Protein AF-A0A7C6H278-F1 (afdb_monomer_lite)

Sequence (96 aa):
MKIKHKFSKIPNTGHLEIWLQRIAFTSLPDIKFDEPLCKIVSGEKASLWNIDWITDPKLKKAVNNSKIIDNKVLGEIESIIPVQEIELFIQRQIDS

Foldseek 3Di:
DVVLVVCVVPPPCLVVQVVVCLLCVPPPLVDDDPRQVSCVVNVHDGDNDDPVVPPDPVVVVVVSPDDPDDVVVVVVRDNDDDCVVCVVVVVVVVVD

pLDDT: mean 86.64, std 7.52, range [57.25, 96.75]

Structure (mmCIF, N/CA/C/O backbone):
data_AF-A0A7C6H278-F1
#
_entry.id   AF-A0A7C6H278-F1
#
loop_
_atom_site.group_PDB
_atom_site.id
_atom_site.type_symbol
_atom_site.label_atom_id
_atom_site.label_alt_id
_atom_site.label_comp_id
_atom_site.label_asym_id
_atom_site.label_entity_id
_atom_site.label_seq_id
_atom_site.pdbx_PDB_ins_code
_atom_site.Cartn_x
_atom_site.Cartn_y
_atom_site.Cartn_z
_atom_site.occupancy
_atom_site.B_iso_or_equiv
_atom_site.auth_seq_id
_atom_site.auth_comp_id
_atom_site.auth_asym_id
_atom_site.auth_atom_id
_atom_site.pdbx_PDB_model_num
ATOM 1 N N . MET A 1 1 ? -6.023 14.705 5.194 1.00 61.94 1 MET A N 1
ATOM 2 C CA . MET A 1 1 ? -5.636 14.252 6.554 1.00 61.94 1 MET A CA 1
ATOM 3 C C . MET A 1 1 ? -4.426 15.047 7.050 1.00 61.94 1 MET A C 1
ATOM 5 O O . MET A 1 1 ? -3.422 15.093 6.348 1.00 61.94 1 MET A O 1
ATOM 9 N N . LYS A 1 2 ? -4.498 15.680 8.235 1.00 73.62 2 LYS A N 1
ATOM 10 C CA . LYS A 1 2 ? -3.391 16.493 8.796 1.00 73.62 2 LYS A CA 1
ATOM 11 C C . LYS A 1 2 ? -2.101 15.684 9.013 1.00 73.62 2 LYS A C 1
ATOM 13 O O . LYS A 1 2 ? -1.016 16.217 8.831 1.00 73.62 2 LYS A O 1
ATOM 18 N N . ILE A 1 3 ? -2.231 14.405 9.366 1.00 75.94 3 ILE A N 1
ATOM 19 C CA . ILE A 1 3 ? -1.110 13.482 9.595 1.00 75.94 3 ILE A CA 1
ATOM 20 C C . ILE A 1 3 ? -0.325 13.240 8.298 1.00 75.94 3 ILE A C 1
ATOM 22 O O . ILE A 1 3 ? 0.861 13.546 8.278 1.00 75.94 3 ILE A O 1
ATOM 26 N N . LYS A 1 4 ? -0.974 12.841 7.190 1.00 77.06 4 LYS A N 1
ATOM 27 C CA . LYS A 1 4 ? -0.300 12.685 5.882 1.00 77.06 4 LYS A CA 1
ATOM 28 C C . LYS A 1 4 ? 0.537 13.920 5.512 1.00 77.06 4 LYS A C 1
ATOM 30 O O . LYS A 1 4 ? 1.699 13.794 5.149 1.00 77.06 4 LYS A O 1
ATOM 35 N N . HIS A 1 5 ? -0.030 15.121 5.653 1.00 78.81 5 HIS A N 1
ATOM 36 C CA . HIS A 1 5 ? 0.665 16.365 5.297 1.00 78.81 5 HIS A CA 1
ATOM 37 C C . HIS A 1 5 ? 1.892 16.666 6.176 1.00 78.81 5 HIS A C 1
ATOM 39 O O . HIS A 1 5 ? 2.839 17.301 5.721 1.00 78.81 5 HIS A O 1
ATOM 45 N N . LYS A 1 6 ? 1.900 16.219 7.438 1.00 80.62 6 LYS A N 1
ATOM 46 C CA . LYS A 1 6 ? 3.088 16.344 8.294 1.00 80.62 6 LYS A CA 1
ATOM 47 C C . LYS A 1 6 ? 4.221 15.441 7.806 1.00 80.62 6 LYS A C 1
ATOM 49 O O . LYS A 1 6 ? 5.368 15.873 7.788 1.00 80.62 6 LYS A O 1
ATOM 54 N N . PHE A 1 7 ? 3.891 14.218 7.400 1.00 78.69 7 PHE A N 1
ATOM 55 C CA . PHE A 1 7 ? 4.880 13.212 7.012 1.00 78.69 7 PHE A CA 1
ATOM 56 C C . PHE A 1 7 ? 5.344 13.320 5.558 1.00 78.69 7 PHE A C 1
ATOM 58 O O . PHE A 1 7 ? 6.443 12.877 5.257 1.00 78.69 7 PHE A O 1
ATOM 65 N N . SER A 1 8 ? 4.604 14.010 4.685 1.00 76.12 8 SER A N 1
ATOM 66 C CA . SER A 1 8 ? 5.000 14.208 3.280 1.00 76.12 8 SER A CA 1
ATOM 67 C C . SER A 1 8 ? 6.303 14.998 3.091 1.00 76.12 8 SER A C 1
ATOM 69 O O . SER A 1 8 ? 6.830 15.064 1.988 1.00 76.12 8 SER A O 1
ATOM 71 N N . LYS A 1 9 ? 6.805 15.656 4.144 1.00 78.31 9 LYS A N 1
ATOM 72 C CA . LYS A 1 9 ? 8.076 16.399 4.129 1.00 78.31 9 LYS A CA 1
ATOM 73 C C . LYS A 1 9 ? 9.275 15.551 4.559 1.00 78.31 9 LYS A C 1
ATOM 75 O O . LYS A 1 9 ? 10.400 16.035 4.500 1.00 78.31 9 LYS A O 1
ATOM 80 N N . ILE A 1 10 ? 9.039 14.325 5.027 1.00 82.00 10 ILE A N 1
ATOM 81 C CA . ILE A 1 10 ? 10.075 13.421 5.520 1.00 82.00 10 ILE A CA 1
ATOM 82 C C . ILE A 1 10 ? 10.332 12.373 4.428 1.00 82.00 10 ILE A C 1
ATOM 84 O O . ILE A 1 10 ? 9.384 11.707 4.001 1.00 82.00 10 ILE A O 1
ATOM 88 N N . PRO A 1 11 ? 11.580 12.224 3.949 1.00 77.50 11 PRO A N 1
ATOM 89 C CA . PRO A 1 11 ? 11.910 11.192 2.973 1.00 77.50 11 PRO A CA 1
ATOM 90 C C . PRO A 1 11 ? 11.741 9.787 3.573 1.00 77.50 11 PRO A C 1
ATOM 92 O O . PRO A 1 11 ? 11.762 9.614 4.789 1.00 77.50 11 PRO A O 1
ATOM 95 N N . ASN A 1 12 ? 11.633 8.771 2.711 1.00 81.50 12 ASN A N 1
ATOM 96 C CA . ASN A 1 12 ? 11.555 7.354 3.099 1.00 81.50 12 ASN A CA 1
ATOM 97 C C . ASN A 1 12 ? 10.348 6.999 3.992 1.00 81.50 12 ASN A C 1
ATOM 99 O O . ASN A 1 12 ? 10.438 6.146 4.872 1.00 81.50 12 ASN A O 1
ATOM 103 N N . THR A 1 13 ? 9.200 7.636 3.759 1.00 87.19 13 THR A N 1
ATOM 104 C CA . THR A 1 13 ? 7.955 7.425 4.519 1.00 87.19 13 THR A CA 1
ATOM 105 C C . THR A 1 13 ? 7.007 6.394 3.902 1.00 87.19 13 THR A C 1
ATOM 107 O O . THR A 1 13 ? 5.919 6.188 4.433 1.00 87.19 13 THR A O 1
ATOM 110 N N . GLY A 1 14 ? 7.425 5.673 2.857 1.00 89.06 14 GLY A N 1
ATOM 111 C CA . GLY A 1 14 ? 6.591 4.683 2.161 1.00 89.06 14 GLY A CA 1
ATOM 112 C C . GLY A 1 14 ? 5.959 3.635 3.083 1.00 89.06 14 GLY A C 1
ATOM 113 O O . GLY A 1 14 ? 4.762 3.375 3.009 1.00 89.06 14 GLY A O 1
ATOM 114 N N . HIS A 1 15 ? 6.721 3.108 4.048 1.00 90.19 15 HIS A N 1
ATOM 115 C CA . HIS A 1 15 ? 6.192 2.171 5.051 1.00 90.19 15 HIS A CA 1
ATOM 116 C C . HIS A 1 15 ? 5.077 2.779 5.912 1.00 90.19 15 HIS A C 1
ATOM 118 O O . HIS A 1 15 ? 4.096 2.111 6.234 1.00 90.19 15 HIS A O 1
ATOM 124 N N . LEU A 1 16 ? 5.214 4.053 6.281 1.00 91.06 16 LEU A N 1
ATOM 125 C CA . LEU A 1 16 ? 4.180 4.764 7.022 1.00 91.06 16 LEU A CA 1
ATOM 126 C C . LEU A 1 16 ? 2.950 4.999 6.144 1.00 91.06 16 LEU A C 1
ATOM 128 O O . LEU A 1 16 ? 1.831 4.862 6.624 1.00 91.06 16 LEU A O 1
ATOM 132 N N . GLU A 1 17 ? 3.135 5.329 4.867 1.00 93.06 17 GLU A N 1
ATOM 133 C CA . GLU A 1 17 ? 2.025 5.483 3.926 1.00 93.06 17 GLU A CA 1
ATOM 134 C C . GLU A 1 17 ? 1.226 4.191 3.748 1.00 93.06 17 GLU A C 1
ATOM 136 O O . GLU A 1 17 ? 0.001 4.259 3.698 1.00 93.06 17 GLU A O 1
ATOM 141 N N . ILE A 1 18 ? 1.885 3.028 3.747 1.00 93.19 18 ILE A N 1
ATOM 142 C CA . ILE A 1 18 ? 1.215 1.719 3.726 1.00 93.19 18 ILE A CA 1
ATOM 143 C C . ILE A 1 18 ? 0.344 1.535 4.976 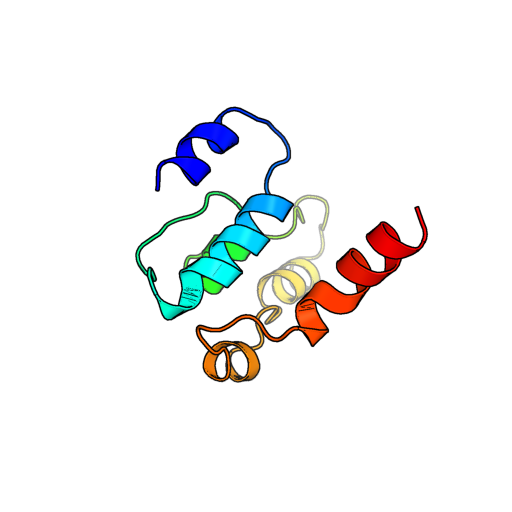1.00 93.19 18 ILE A C 1
ATOM 145 O O . ILE A 1 18 ? -0.842 1.228 4.860 1.00 93.19 18 ILE A O 1
ATOM 149 N N . TRP A 1 19 ? 0.888 1.788 6.171 1.00 91.19 19 TRP A N 1
ATOM 150 C CA . TRP A 1 19 ? 0.117 1.709 7.419 1.00 91.19 19 TRP A CA 1
ATOM 151 C C . TRP A 1 19 ? -1.049 2.701 7.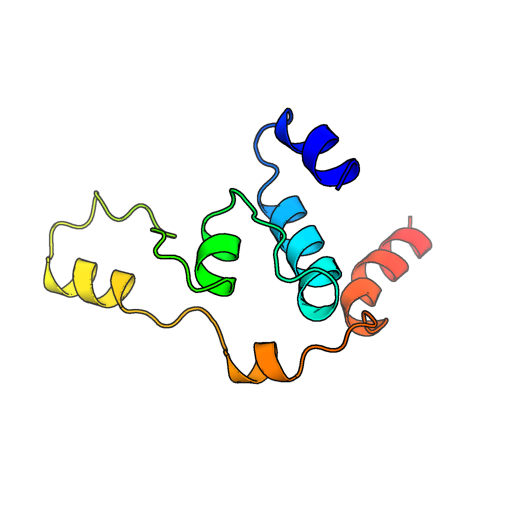454 1.00 91.19 19 TRP A C 1
ATOM 153 O O . TRP A 1 19 ? -2.151 2.364 7.885 1.00 91.19 19 TRP A O 1
ATOM 163 N N . LEU A 1 20 ? -0.836 3.924 6.968 1.00 92.12 20 LEU A N 1
ATOM 164 C CA . LEU A 1 20 ? -1.894 4.924 6.865 1.00 92.12 20 LEU A CA 1
ATOM 165 C C . LEU A 1 20 ? -2.971 4.512 5.860 1.00 92.12 20 LEU A C 1
ATOM 167 O O . LEU A 1 20 ? -4.148 4.732 6.140 1.00 92.12 20 LEU A O 1
ATOM 171 N N . GLN A 1 21 ? -2.600 3.907 4.727 1.00 93.00 21 GLN A N 1
ATOM 172 C CA . GLN A 1 21 ? -3.565 3.371 3.774 1.00 93.00 21 GLN A CA 1
ATOM 173 C C . GLN A 1 21 ? -4.363 2.238 4.408 1.00 93.00 21 GLN A C 1
ATOM 175 O O . GLN A 1 21 ? -5.581 2.273 4.318 1.00 93.00 21 GLN A O 1
ATOM 180 N N . ARG A 1 22 ? -3.720 1.299 5.112 1.00 92.19 22 ARG A N 1
ATOM 181 C CA . ARG A 1 22 ? -4.390 0.208 5.836 1.00 92.19 22 ARG A CA 1
ATOM 182 C C . ARG A 1 22 ? -5.457 0.727 6.804 1.00 92.19 22 ARG A C 1
ATOM 184 O O . ARG A 1 22 ? -6.584 0.246 6.761 1.00 92.19 22 ARG A O 1
ATOM 191 N N . ILE A 1 23 ? -5.128 1.737 7.614 1.00 91.00 23 ILE A N 1
ATOM 192 C CA . ILE A 1 23 ? -6.069 2.382 8.551 1.00 91.00 23 ILE A CA 1
ATOM 193 C C . ILE A 1 23 ? -7.210 3.096 7.806 1.00 91.00 23 ILE A C 1
ATOM 195 O O . ILE A 1 23 ? -8.358 3.084 8.243 1.00 91.00 23 ILE A O 1
ATOM 199 N N . ALA A 1 24 ? -6.893 3.768 6.698 1.00 91.56 24 ALA A N 1
ATOM 200 C CA . ALA A 1 24 ? -7.844 4.576 5.941 1.00 91.56 24 ALA A CA 1
ATOM 201 C C . ALA A 1 24 ? -8.693 3.764 4.950 1.00 91.56 24 ALA A C 1
ATOM 203 O O . ALA A 1 24 ? -9.703 4.279 4.479 1.00 91.56 24 ALA A O 1
ATOM 204 N N . PHE A 1 25 ? -8.304 2.529 4.634 1.00 91.25 25 PHE A N 1
ATOM 205 C CA . PHE A 1 25 ? -8.785 1.783 3.472 1.00 91.25 25 PHE A CA 1
ATOM 206 C C . PHE A 1 25 ? -10.311 1.642 3.430 1.00 91.25 25 PHE A C 1
ATOM 208 O O . PHE A 1 25 ? -10.931 1.912 2.406 1.00 91.25 25 PHE A O 1
ATOM 215 N N . THR A 1 26 ? -10.926 1.283 4.558 1.00 89.56 26 THR A N 1
ATOM 216 C CA . THR A 1 26 ? -12.378 1.069 4.663 1.00 89.56 26 THR A CA 1
ATOM 217 C C . THR A 1 26 ? -13.176 2.353 4.848 1.00 89.56 26 THR A C 1
ATOM 219 O O . THR A 1 26 ? -14.356 2.402 4.516 1.00 89.56 26 THR A O 1
ATOM 222 N N . SER A 1 27 ? -12.554 3.382 5.424 1.00 87.00 27 SER A N 1
ATOM 223 C CA . SER A 1 27 ? -13.271 4.529 5.995 1.00 87.00 27 SER A CA 1
ATOM 224 C C . SER A 1 27 ? -13.052 5.820 5.210 1.00 87.00 27 SER A C 1
ATOM 226 O O . SER A 1 27 ? -13.849 6.747 5.314 1.00 87.00 27 SER A O 1
ATOM 228 N N . LEU A 1 28 ? -11.962 5.906 4.447 1.00 89.06 28 LEU A N 1
ATOM 229 C CA . LEU A 1 28 ? -11.529 7.083 3.694 1.00 89.06 28 LEU A CA 1
ATOM 230 C C . LEU A 1 28 ? -10.893 6.657 2.348 1.00 89.06 28 LEU A C 1
ATOM 232 O O . LEU A 1 28 ? -9.714 6.949 2.113 1.00 89.06 28 LEU A O 1
ATOM 236 N N . PRO A 1 29 ? -11.648 5.986 1.453 1.00 82.19 29 PRO A N 1
ATOM 237 C CA . PRO A 1 29 ? -11.112 5.386 0.224 1.00 82.19 29 PRO A CA 1
ATOM 238 C C . PRO A 1 29 ? -10.532 6.410 -0.766 1.00 82.19 29 PRO A C 1
ATOM 240 O O . PRO A 1 29 ? -9.667 6.074 -1.569 1.00 82.19 29 PRO A O 1
ATOM 243 N N . ASP A 1 30 ? -10.951 7.675 -0.679 1.00 87.81 30 ASP A N 1
ATOM 244 C CA . ASP A 1 30 ? -10.487 8.750 -1.565 1.00 87.81 30 ASP A CA 1
ATOM 245 C C . ASP A 1 30 ? -9.099 9.307 -1.191 1.00 87.81 30 ASP A C 1
ATOM 247 O O . ASP A 1 30 ? -8.555 10.175 -1.886 1.00 87.81 30 ASP A O 1
ATOM 251 N N . ILE A 1 31 ? -8.507 8.864 -0.073 1.00 89.44 31 ILE A N 1
ATOM 252 C CA . ILE A 1 31 ? -7.167 9.311 0.314 1.00 89.44 31 ILE A CA 1
ATOM 253 C C . ILE A 1 31 ? -6.129 8.692 -0.618 1.00 89.44 31 ILE A C 1
ATOM 255 O O . ILE A 1 31 ? -5.890 7.489 -0.624 1.00 89.44 31 ILE A O 1
ATOM 259 N N . LYS A 1 32 ? -5.432 9.566 -1.342 1.00 90.31 32 LYS A N 1
ATOM 260 C CA . LYS A 1 32 ? -4.298 9.192 -2.187 1.00 90.31 32 LYS A CA 1
ATOM 261 C C . LYS A 1 32 ? -3.009 9.122 -1.387 1.00 90.31 32 LYS A C 1
ATOM 263 O O . LYS A 1 32 ? -2.799 9.940 -0.487 1.00 90.31 32 LYS A O 1
ATOM 268 N N . PHE A 1 33 ? -2.110 8.238 -1.791 1.00 91.50 33 PHE A N 1
ATOM 269 C CA . PHE A 1 33 ? -0.765 8.059 -1.243 1.00 91.50 33 PHE A CA 1
ATOM 270 C C . PHE A 1 33 ? 0.252 8.085 -2.386 1.00 91.50 33 PHE A C 1
ATOM 272 O O . PHE A 1 33 ? -0.091 7.785 -3.530 1.00 91.50 33 PHE A O 1
ATOM 279 N N . ASP A 1 34 ? 1.471 8.518 -2.096 1.00 90.50 34 ASP A N 1
ATOM 280 C CA . ASP A 1 34 ? 2.524 8.679 -3.095 1.00 90.50 34 ASP A CA 1
ATOM 281 C C . ASP A 1 34 ? 3.321 7.384 -3.297 1.00 90.50 34 ASP A C 1
ATOM 283 O O . ASP A 1 34 ? 3.798 7.141 -4.414 1.00 90.50 34 ASP A O 1
ATOM 287 N N . GLU A 1 35 ? 3.361 6.526 -2.274 1.00 92.44 35 GLU A N 1
ATOM 288 C CA . GLU A 1 35 ? 3.967 5.194 -2.316 1.00 92.44 35 GLU A CA 1
ATOM 289 C C . GLU A 1 35 ? 3.389 4.327 -3.462 1.00 92.44 35 GLU A C 1
ATOM 291 O O . GLU A 1 35 ? 2.167 4.140 -3.543 1.00 92.44 35 GLU A O 1
ATOM 296 N N . PRO A 1 36 ? 4.229 3.764 -4.361 1.00 92.56 36 PRO A N 1
ATOM 297 C CA . PRO A 1 36 ? 3.767 2.995 -5.519 1.00 92.56 36 PRO A CA 1
ATOM 298 C C . PRO A 1 36 ? 2.866 1.810 -5.172 1.00 92.56 36 PRO A C 1
ATOM 300 O O . PRO A 1 36 ? 1.898 1.557 -5.887 1.00 92.56 36 PRO A O 1
ATOM 303 N N . LEU A 1 37 ? 3.145 1.101 -4.073 1.00 92.56 37 LEU A N 1
ATOM 304 C CA . LEU A 1 37 ? 2.311 -0.021 -3.646 1.00 92.56 37 LEU A CA 1
ATOM 305 C C . LEU A 1 37 ? 0.892 0.443 -3.295 1.00 92.56 37 LEU A C 1
ATOM 307 O O . LEU A 1 37 ? -0.079 -0.183 -3.718 1.00 92.56 37 LEU A O 1
ATOM 311 N N . CYS A 1 38 ? 0.768 1.580 -2.605 1.00 93.44 38 CYS A N 1
ATOM 312 C CA . CYS A 1 38 ? -0.528 2.146 -2.251 1.00 93.44 38 CYS A CA 1
ATOM 313 C C . CYS A 1 38 ? -1.341 2.524 -3.495 1.00 93.44 38 CYS A C 1
ATOM 315 O O . CYS A 1 38 ? -2.540 2.256 -3.554 1.00 93.44 38 CYS A O 1
ATOM 317 N N . LYS A 1 39 ? -0.689 3.080 -4.522 1.00 93.12 39 LYS A N 1
ATOM 318 C CA . LYS A 1 39 ? -1.321 3.377 -5.818 1.00 93.12 39 LYS A CA 1
ATOM 319 C C . LYS A 1 39 ? -1.882 2.116 -6.477 1.00 93.12 39 LYS A C 1
ATOM 321 O O . LYS A 1 39 ? -3.027 2.126 -6.919 1.00 93.12 39 LYS A O 1
ATOM 326 N N . ILE A 1 40 ? -1.117 1.021 -6.478 1.00 92.38 40 ILE A N 1
ATOM 327 C CA . ILE A 1 40 ? -1.564 -0.269 -7.030 1.00 92.38 40 ILE A CA 1
ATOM 328 C C . ILE A 1 40 ? -2.779 -0.803 -6.258 1.00 92.38 40 ILE A C 1
ATOM 330 O O . ILE A 1 40 ?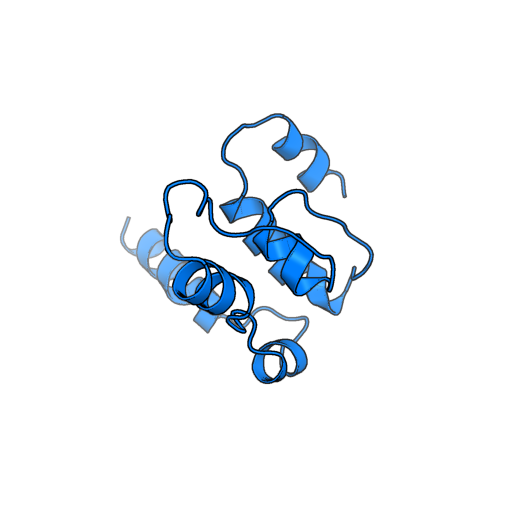 -3.736 -1.256 -6.884 1.00 92.38 40 ILE A O 1
ATOM 334 N N . VAL A 1 41 ? -2.776 -0.716 -4.922 1.00 92.19 41 VAL A N 1
ATOM 335 C CA . VAL A 1 41 ? -3.922 -1.105 -4.074 1.00 92.19 41 VAL A CA 1
ATOM 336 C C . VAL A 1 41 ? -5.171 -0.280 -4.405 1.00 92.19 41 VAL A C 1
ATOM 338 O O . VAL A 1 41 ? -6.266 -0.829 -4.479 1.00 92.19 41 VAL A O 1
ATOM 341 N N . SER A 1 42 ? -5.013 1.016 -4.680 1.00 90.88 42 SER A N 1
ATOM 342 C CA . SER A 1 42 ? -6.095 1.907 -5.124 1.00 90.88 42 SER A CA 1
ATOM 343 C C . SER A 1 42 ? -6.513 1.705 -6.593 1.00 90.88 42 SER A C 1
ATOM 345 O O . SER A 1 42 ? -7.372 2.430 -7.091 1.00 90.88 42 SER A O 1
ATOM 347 N N . GLY A 1 43 ? -5.923 0.739 -7.306 1.00 89.06 43 GLY A N 1
ATOM 348 C CA . GLY A 1 43 ? -6.221 0.448 -8.712 1.00 89.06 43 GLY A CA 1
ATOM 349 C C . GLY A 1 43 ? -5.530 1.374 -9.721 1.00 89.06 43 GLY A C 1
ATOM 350 O O . GLY A 1 43 ? -5.811 1.303 -10.919 1.00 89.06 43 GLY A O 1
ATOM 351 N N . GLU A 1 44 ? -4.615 2.234 -9.273 1.00 90.50 44 GLU A N 1
ATOM 352 C CA . GLU A 1 44 ? -3.810 3.086 -10.144 1.00 90.50 44 GLU A CA 1
ATOM 353 C C . GLU A 1 44 ? -2.645 2.300 -10.769 1.00 90.50 44 GLU A C 1
ATOM 355 O O . GLU A 1 44 ? -2.079 1.375 -10.183 1.00 90.50 44 GLU A O 1
ATOM 360 N N . LYS A 1 45 ? -2.236 2.692 -11.981 1.00 87.12 45 LYS A N 1
ATOM 361 C CA . LYS A 1 45 ? -1.045 2.123 -12.622 1.00 87.12 45 LYS A CA 1
ATOM 362 C C . LYS A 1 45 ? 0.210 2.756 -12.024 1.00 87.12 45 LYS A C 1
ATOM 364 O O . LYS A 1 45 ? 0.457 3.939 -12.243 1.00 87.12 45 LYS A O 1
ATOM 369 N N . ALA A 1 46 ? 1.029 1.960 -11.344 1.00 88.94 46 ALA A N 1
ATOM 370 C CA . ALA A 1 46 ? 2.345 2.371 -10.869 1.00 88.94 46 ALA A CA 1
ATOM 371 C C . ALA A 1 46 ? 3.378 1.253 -11.064 1.00 88.94 46 ALA A C 1
ATOM 373 O O . ALA A 1 46 ? 3.050 0.068 -10.992 1.00 88.94 46 ALA A O 1
ATOM 374 N N . SER A 1 47 ? 4.631 1.636 -11.306 1.00 88.00 47 SER A N 1
ATOM 375 C CA . SER A 1 47 ? 5.755 0.698 -11.344 1.00 88.00 47 SER A CA 1
ATOM 376 C C . SER A 1 47 ? 6.262 0.473 -9.924 1.00 88.00 47 SER A C 1
ATOM 378 O O . SER A 1 47 ? 6.802 1.395 -9.318 1.00 88.00 47 SER A O 1
ATOM 380 N N . LEU A 1 48 ? 6.090 -0.740 -9.395 1.00 88.69 48 LEU A N 1
ATOM 381 C CA . LEU A 1 48 ? 6.596 -1.088 -8.063 1.00 88.69 48 LEU A CA 1
ATOM 382 C C . LEU A 1 48 ? 8.112 -1.314 -8.067 1.00 88.69 48 LEU A C 1
ATOM 384 O O . LEU A 1 48 ? 8.820 -0.874 -7.168 1.00 88.69 48 LEU A O 1
ATOM 388 N N . TRP A 1 49 ? 8.606 -2.007 -9.091 1.00 88.56 49 TRP A N 1
ATOM 389 C CA . TRP A 1 49 ? 9.997 -2.431 -9.185 1.00 88.56 49 TRP A CA 1
ATOM 390 C C . TRP A 1 49 ? 10.746 -1.604 -10.222 1.00 88.56 49 TRP A C 1
ATOM 392 O O . TRP A 1 49 ? 10.265 -1.422 -1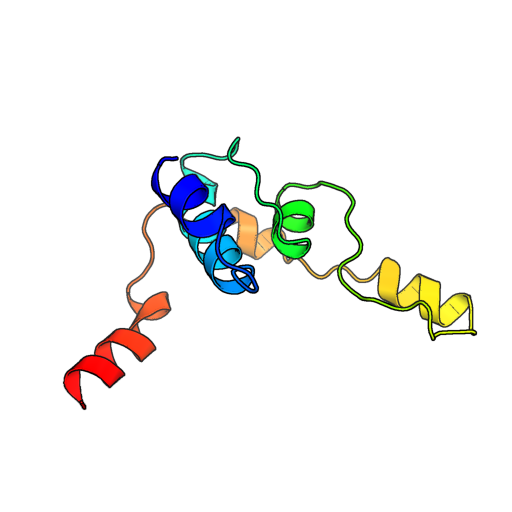1.343 1.00 88.56 49 TRP A O 1
ATOM 402 N N . ASN A 1 50 ? 11.965 -1.180 -9.890 1.00 90.12 50 ASN A N 1
ATOM 403 C CA . ASN A 1 50 ? 12.905 -0.739 -10.911 1.00 90.12 50 ASN A CA 1
ATOM 404 C C . ASN A 1 50 ? 13.494 -1.976 -11.609 1.00 90.12 50 ASN A C 1
ATOM 406 O O . ASN A 1 50 ? 14.314 -2.702 -11.045 1.00 90.12 50 ASN A O 1
ATOM 410 N N . ILE A 1 51 ? 13.052 -2.206 -12.843 1.00 92.31 51 ILE A N 1
ATOM 411 C CA . ILE A 1 51 ? 13.467 -3.328 -13.693 1.00 92.31 51 ILE A CA 1
ATOM 412 C C . ILE A 1 51 ? 14.170 -2.851 -14.967 1.00 92.31 51 ILE A C 1
ATOM 414 O O . ILE A 1 51 ? 14.175 -3.545 -15.985 1.00 92.31 51 ILE A O 1
ATOM 418 N N . ASP A 1 52 ? 14.749 -1.651 -14.940 1.00 92.62 52 ASP A N 1
ATOM 419 C CA . ASP A 1 52 ? 15.435 -1.081 -16.104 1.00 92.62 52 ASP A CA 1
ATOM 420 C C . ASP A 1 52 ? 16.708 -1.841 -16.465 1.00 92.62 52 ASP A C 1
ATOM 422 O O . ASP A 1 52 ? 17.084 -1.894 -17.632 1.00 92.62 52 ASP A O 1
ATOM 426 N N . TRP A 1 53 ? 17.305 -2.519 -15.485 1.00 94.38 53 TRP A N 1
ATOM 427 C CA . TRP A 1 53 ? 18.463 -3.384 -15.673 1.00 94.38 53 TRP A CA 1
ATOM 428 C C . TRP A 1 53 ? 18.139 -4.715 -16.381 1.00 94.38 53 TRP A C 1
ATOM 430 O O . TRP A 1 53 ? 19.057 -5.402 -16.828 1.00 94.38 53 TRP A O 1
ATOM 440 N N . ILE A 1 54 ? 16.861 -5.100 -16.512 1.00 93.69 54 ILE A N 1
ATOM 441 C CA . ILE A 1 54 ? 16.462 -6.349 -17.177 1.00 93.69 54 ILE A CA 1
ATOM 442 C C . ILE A 1 54 ? 16.446 -6.148 -18.695 1.00 93.69 54 ILE A C 1
ATOM 444 O O . ILE A 1 54 ? 15.615 -5.408 -19.227 1.00 93.69 54 ILE A O 1
ATOM 448 N N . THR A 1 55 ? 17.327 -6.861 -19.398 1.00 95.12 55 THR A N 1
ATOM 449 C CA . THR A 1 55 ? 17.436 -6.817 -20.865 1.00 95.12 55 THR A CA 1
ATOM 450 C C . THR A 1 55 ? 16.473 -7.770 -21.573 1.00 95.12 55 THR A C 1
ATOM 452 O O . THR A 1 55 ? 16.039 -7.467 -22.682 1.00 95.12 55 THR A O 1
ATOM 455 N N . ASP A 1 56 ? 16.102 -8.892 -20.944 1.00 96.75 56 ASP A N 1
ATOM 456 C CA . ASP A 1 56 ? 15.154 -9.861 -21.507 1.00 96.75 56 ASP A CA 1
ATOM 457 C C . ASP A 1 56 ? 13.707 -9.311 -21.465 1.00 96.75 56 ASP A C 1
ATOM 459 O O . ASP A 1 56 ? 13.133 -9.144 -20.379 1.00 96.75 56 ASP A O 1
ATOM 463 N N . PRO A 1 57 ? 13.059 -9.079 -22.626 1.00 93.00 57 PRO A N 1
ATOM 464 C CA . PRO A 1 57 ? 11.701 -8.539 -22.678 1.00 93.00 57 PRO A CA 1
ATOM 465 C C . PRO A 1 57 ? 10.633 -9.472 -22.093 1.00 93.00 57 PRO A C 1
ATOM 467 O O . PRO A 1 57 ? 9.625 -8.996 -21.563 1.00 93.00 57 PRO A O 1
ATOM 470 N N . LYS A 1 58 ? 10.820 -10.797 -22.180 1.00 93.69 58 LYS A N 1
ATOM 471 C CA . LYS A 1 58 ? 9.884 -11.782 -21.617 1.00 93.69 58 LYS A CA 1
ATOM 472 C C . LYS A 1 58 ? 9.926 -11.734 -20.097 1.00 93.69 58 LYS A C 1
ATOM 474 O O . LYS A 1 58 ? 8.868 -11.698 -19.470 1.00 93.69 58 LYS A O 1
ATOM 479 N N . LEU A 1 59 ? 11.126 -11.664 -19.521 1.00 91.94 59 LEU A N 1
ATOM 480 C CA . LEU A 1 59 ? 11.299 -11.531 -18.077 1.00 91.94 59 LEU A CA 1
ATOM 481 C C . LEU A 1 59 ? 10.731 -10.198 -17.577 1.00 91.94 59 LEU A C 1
ATOM 483 O O . LEU A 1 59 ? 9.945 -10.183 -16.631 1.00 91.94 59 LEU A O 1
ATOM 487 N N . LYS A 1 60 ? 11.035 -9.090 -18.267 1.00 91.19 60 LYS A N 1
ATOM 488 C CA . LYS A 1 60 ? 10.507 -7.758 -17.927 1.00 91.19 60 LYS A CA 1
ATOM 489 C C . LYS A 1 60 ? 8.971 -7.741 -17.920 1.00 91.19 60 LYS A C 1
ATOM 491 O O . LYS A 1 60 ? 8.351 -7.196 -17.008 1.00 91.19 60 LYS A O 1
ATOM 496 N N . LYS A 1 61 ? 8.343 -8.404 -18.899 1.00 88.62 61 LYS A N 1
ATOM 497 C CA . LYS A 1 61 ? 6.882 -8.557 -18.979 1.00 88.62 61 LYS A CA 1
ATOM 498 C C . LYS A 1 61 ? 6.315 -9.437 -17.862 1.00 88.62 61 LYS A C 1
ATOM 500 O O . LYS A 1 61 ? 5.260 -9.111 -17.326 1.00 88.62 61 LYS A O 1
ATOM 505 N N . ALA A 1 62 ? 6.990 -10.531 -17.511 1.00 89.88 62 ALA A N 1
ATOM 506 C CA . ALA A 1 62 ? 6.550 -11.422 -16.439 1.00 89.88 62 ALA A CA 1
ATOM 507 C C . ALA A 1 62 ? 6.527 -10.707 -15.078 1.00 89.88 62 ALA A C 1
ATOM 509 O O . ALA A 1 62 ? 5.543 -10.827 -14.351 1.00 89.88 62 ALA A O 1
ATOM 510 N N . VAL A 1 63 ? 7.554 -9.904 -14.773 1.00 87.69 63 VAL A N 1
ATOM 511 C CA . VAL A 1 63 ? 7.610 -9.118 -13.529 1.00 87.69 63 VAL A CA 1
ATOM 512 C C . VAL A 1 63 ? 6.513 -8.050 -13.494 1.00 87.69 63 VAL A C 1
ATOM 514 O O . VAL A 1 63 ? 5.780 -7.968 -12.510 1.00 87.69 63 VAL A O 1
ATOM 517 N N . ASN A 1 64 ? 6.326 -7.289 -14.579 1.00 82.69 64 ASN A N 1
ATOM 518 C CA . ASN A 1 64 ? 5.286 -6.251 -14.653 1.0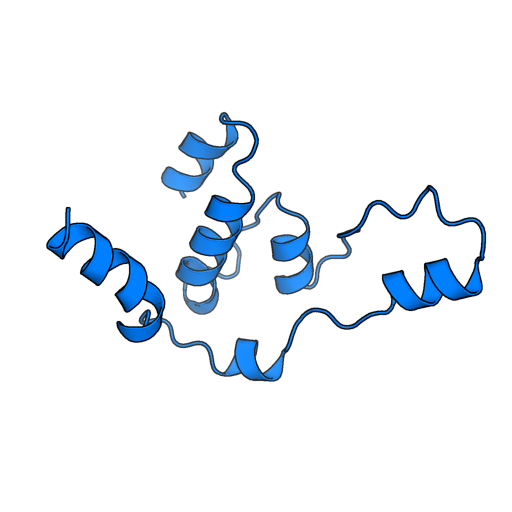0 82.69 64 ASN A CA 1
ATOM 519 C C . ASN A 1 64 ? 3.854 -6.794 -14.538 1.00 82.69 64 ASN A C 1
ATOM 521 O O . ASN A 1 64 ? 2.980 -6.110 -14.015 1.00 82.69 64 ASN A O 1
ATOM 525 N N . ASN A 1 65 ? 3.602 -8.006 -15.035 1.00 76.50 65 ASN A N 1
ATOM 526 C CA . ASN A 1 65 ? 2.274 -8.621 -15.012 1.00 76.50 65 ASN A CA 1
ATOM 527 C C . ASN A 1 65 ? 1.990 -9.411 -13.726 1.00 76.50 65 ASN A C 1
ATOM 529 O O . ASN A 1 65 ? 0.904 -9.986 -13.596 1.00 76.50 65 ASN A O 1
ATOM 533 N N . SER A 1 66 ? 2.954 -9.494 -12.806 1.00 78.12 66 SER A N 1
ATOM 534 C CA . SER A 1 66 ? 2.759 -10.212 -11.551 1.00 78.12 66 SER A CA 1
ATOM 535 C C . SER A 1 66 ? 1.629 -9.560 -10.744 1.00 78.12 66 SER A C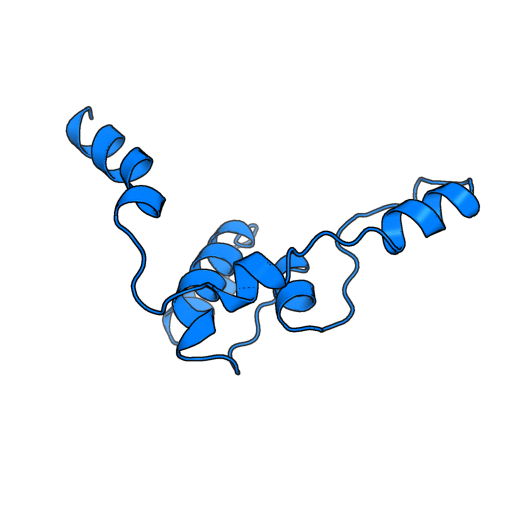 1
ATOM 537 O O . SER A 1 66 ? 1.605 -8.351 -10.515 1.00 78.12 66 SER A O 1
ATOM 539 N N . LYS A 1 67 ? 0.637 -10.365 -10.348 1.00 82.88 67 LYS A N 1
ATOM 540 C CA . LYS A 1 67 ? -0.413 -9.921 -9.428 1.00 82.88 67 LYS A CA 1
ATOM 541 C C . LYS A 1 67 ? 0.178 -9.941 -8.025 1.00 82.88 67 LYS A C 1
ATOM 543 O O . LYS A 1 67 ? 0.412 -11.014 -7.483 1.00 82.88 67 LYS A O 1
ATOM 548 N N . ILE A 1 68 ? 0.450 -8.760 -7.483 1.00 88.50 68 ILE A N 1
ATOM 549 C CA . ILE A 1 68 ? 1.075 -8.597 -6.161 1.00 88.50 68 ILE A CA 1
ATOM 550 C C . ILE A 1 68 ? 0.010 -8.396 -5.075 1.00 88.50 68 ILE A C 1
ATOM 552 O O . ILE A 1 68 ? 0.231 -8.737 -3.919 1.00 88.50 68 ILE A O 1
ATOM 556 N N . ILE A 1 69 ? -1.163 -7.878 -5.452 1.00 90.81 69 ILE A N 1
ATOM 557 C CA . ILE A 1 69 ? -2.271 -7.625 -4.529 1.00 90.81 69 ILE A CA 1
ATOM 558 C C . ILE A 1 69 ? -3.221 -8.820 -4.510 1.00 90.81 69 ILE A C 1
ATOM 560 O O . ILE A 1 69 ? -3.764 -9.213 -5.550 1.00 90.81 69 ILE A O 1
ATOM 564 N N . ASP A 1 70 ? -3.460 -9.354 -3.315 1.00 92.12 70 ASP A N 1
ATOM 565 C CA . ASP A 1 70 ? -4.542 -10.300 -3.079 1.00 92.12 70 ASP A CA 1
ATOM 566 C C . ASP A 1 70 ? -5.851 -9.540 -2.832 1.00 92.12 70 ASP A C 1
ATOM 568 O O . ASP A 1 70 ? -6.137 -9.058 -1.737 1.00 92.12 70 ASP A O 1
ATOM 572 N N . ASN A 1 71 ? -6.657 -9.429 -3.887 1.00 90.56 71 ASN A N 1
ATOM 573 C CA . ASN A 1 71 ? -7.938 -8.730 -3.825 1.00 90.56 71 ASN A CA 1
ATOM 574 C C . ASN A 1 71 ? -8.982 -9.450 -2.957 1.00 90.56 71 ASN A C 1
ATOM 576 O O . ASN A 1 71 ? -9.959 -8.816 -2.571 1.00 90.56 71 ASN A O 1
ATOM 580 N N . LYS A 1 72 ? -8.812 -10.749 -2.664 1.00 93.00 72 LYS A N 1
ATOM 581 C CA . LYS A 1 72 ? -9.723 -11.461 -1.757 1.00 93.00 72 LYS A CA 1
ATOM 582 C C . LYS A 1 72 ? -9.487 -10.996 -0.329 1.00 93.00 72 LYS A C 1
ATOM 584 O O . LYS A 1 72 ? -10.414 -10.502 0.298 1.00 93.00 72 LYS A O 1
ATOM 589 N N . VAL A 1 73 ? -8.228 -11.036 0.110 1.00 91.44 73 VAL A N 1
ATOM 590 C CA . VAL A 1 73 ? -7.820 -10.529 1.429 1.00 91.44 73 VAL A CA 1
ATOM 591 C C . VAL A 1 73 ? -8.194 -9.055 1.573 1.00 91.44 73 VAL A C 1
ATOM 593 O O . VAL A 1 73 ? -8.731 -8.651 2.596 1.00 91.44 73 VAL A O 1
ATOM 596 N N . LEU A 1 74 ? -7.982 -8.256 0.522 1.00 90.88 74 LEU A N 1
ATOM 597 C CA . LEU A 1 74 ? -8.346 -6.839 0.515 1.00 90.88 74 LEU A CA 1
ATOM 598 C C . LEU A 1 74 ? -9.859 -6.605 0.699 1.00 90.88 74 LEU A C 1
ATOM 600 O O . LEU A 1 74 ? -10.250 -5.620 1.316 1.00 90.88 74 LEU A O 1
ATOM 604 N N . GLY A 1 75 ? -10.709 -7.499 0.182 1.00 90.44 75 GLY A N 1
ATOM 605 C CA . GLY A 1 75 ? -12.165 -7.434 0.349 1.00 90.44 75 GLY A CA 1
ATOM 606 C C . GLY A 1 75 ? -12.665 -7.894 1.722 1.00 90.44 75 GLY A C 1
ATOM 607 O O . GLY A 1 75 ? -13.776 -7.545 2.108 1.00 90.44 75 GLY A O 1
ATOM 608 N N . GLU A 1 76 ? -11.850 -8.648 2.458 1.00 91.62 76 GLU A N 1
ATOM 609 C CA . GLU A 1 76 ? -12.142 -9.143 3.812 1.00 91.62 76 GLU A CA 1
ATOM 610 C C . GLU A 1 76 ? -11.648 -8.181 4.907 1.00 91.62 76 GLU A C 1
ATOM 612 O O . GLU A 1 76 ? -11.848 -8.418 6.096 1.00 91.62 76 GLU A O 1
ATOM 617 N N . ILE A 1 77 ? -11.000 -7.080 4.519 1.00 90.31 77 ILE A N 1
ATOM 618 C CA . ILE A 1 77 ? -10.491 -6.075 5.446 1.00 90.31 77 ILE A CA 1
ATOM 619 C C . ILE A 1 77 ? -11.639 -5.379 6.187 1.00 90.31 77 ILE A C 1
ATOM 621 O O . ILE A 1 77 ? -12.479 -4.695 5.602 1.00 90.31 77 ILE A O 1
ATOM 625 N N . GLU A 1 78 ? -11.596 -5.477 7.513 1.00 88.56 78 GLU A N 1
ATOM 626 C CA . GLU A 1 78 ? -12.482 -4.747 8.414 1.00 88.56 78 GLU A CA 1
ATOM 627 C C . GLU A 1 78 ? -11.933 -3.359 8.774 1.00 88.56 78 GLU A C 1
ATOM 629 O O . GLU A 1 78 ? -10.727 -3.101 8.721 1.00 88.56 78 GLU A O 1
ATOM 634 N N . SER A 1 79 ? -12.833 -2.458 9.187 1.00 85.38 79 SER A N 1
ATOM 635 C CA . SER A 1 79 ? -12.465 -1.105 9.632 1.00 85.38 79 SER A CA 1
ATOM 636 C C . SER A 1 79 ? -11.776 -1.079 10.994 1.00 85.38 79 SER A C 1
ATOM 638 O O . SER A 1 79 ? -11.148 -0.075 11.337 1.00 85.38 79 SER A O 1
ATOM 640 N N . ILE A 1 80 ? -11.940 -2.129 11.796 1.00 87.62 80 ILE A N 1
ATOM 641 C CA . ILE A 1 80 ? -11.286 -2.260 13.093 1.00 87.62 80 ILE A CA 1
ATOM 642 C C . ILE A 1 80 ? -10.025 -3.086 12.872 1.00 87.62 80 ILE A C 1
ATOM 644 O O . ILE A 1 80 ? -10.088 -4.194 12.346 1.00 87.62 80 ILE A O 1
ATOM 648 N N . ILE A 1 81 ? -8.877 -2.540 13.271 1.00 86.50 81 ILE A N 1
ATOM 649 C CA . ILE A 1 81 ? -7.608 -3.263 13.195 1.00 86.50 81 ILE A CA 1
ATOM 650 C C . ILE A 1 81 ? -7.608 -4.345 14.282 1.00 86.50 81 ILE A C 1
ATOM 652 O O . ILE A 1 81 ? -7.730 -4.002 15.464 1.00 86.50 81 ILE A O 1
ATOM 656 N N . PRO A 1 82 ? -7.485 -5.632 13.917 1.00 88.44 82 PRO A N 1
ATOM 657 C CA . PRO A 1 82 ? -7.435 -6.710 14.889 1.00 88.44 82 PRO A CA 1
ATOM 658 C C . PRO A 1 82 ? -6.154 -6.610 15.724 1.00 88.44 82 PRO A C 1
ATOM 660 O O . PRO A 1 82 ? -5.085 -6.269 15.217 1.00 88.44 82 PRO A O 1
ATOM 663 N N . VAL A 1 83 ? -6.243 -6.947 17.013 1.00 87.25 83 VAL A N 1
ATOM 664 C CA . VAL A 1 83 ? -5.100 -6.880 17.945 1.00 87.25 83 VAL A CA 1
ATOM 665 C C . VAL A 1 83 ? -3.929 -7.734 17.454 1.00 87.25 83 VAL A C 1
ATOM 667 O O . VAL A 1 83 ? -2.776 -7.338 17.595 1.00 87.25 83 VAL A O 1
ATOM 670 N N . GLN A 1 84 ? -4.223 -8.858 16.803 1.00 88.19 84 GLN A N 1
ATOM 671 C CA . GLN A 1 84 ? -3.242 -9.777 16.229 1.00 88.19 84 GLN A CA 1
ATOM 672 C C . GLN A 1 84 ? -2.344 -9.108 15.171 1.00 88.19 84 GLN A C 1
ATOM 674 O O . GLN A 1 84 ? -1.190 -9.496 15.020 1.00 88.19 84 GLN A O 1
ATOM 679 N N . GLU A 1 85 ? -2.824 -8.077 14.461 1.00 85.44 85 GLU A N 1
ATOM 680 C CA . GLU A 1 85 ? -2.025 -7.342 13.463 1.00 85.44 85 GLU A CA 1
ATOM 681 C C . GLU A 1 85 ? -0.920 -6.494 14.118 1.00 85.44 85 GLU A C 1
ATOM 683 O O . GLU A 1 85 ? 0.112 -6.225 13.501 1.00 85.44 85 GLU A O 1
ATOM 688 N N . ILE A 1 86 ? -1.113 -6.098 15.381 1.00 87.50 86 ILE A N 1
ATOM 689 C CA . ILE A 1 86 ? -0.193 -5.224 16.122 1.00 87.50 86 ILE A CA 1
ATOM 690 C C . ILE A 1 86 ? 0.457 -5.890 17.342 1.00 87.50 86 ILE A C 1
ATOM 692 O O . ILE A 1 86 ? 1.292 -5.273 18.005 1.00 87.50 86 ILE A O 1
ATOM 696 N N . GLU A 1 87 ? 0.117 -7.145 17.627 1.00 89.06 87 GLU A N 1
ATOM 697 C CA . GLU A 1 87 ? 0.543 -7.890 18.817 1.00 89.06 87 GLU A CA 1
ATOM 698 C C . GLU A 1 87 ? 2.068 -7.898 18.990 1.00 89.06 87 GLU A C 1
ATOM 700 O O . GLU A 1 87 ? 2.577 -7.616 20.074 1.00 89.06 87 GLU A O 1
ATOM 705 N N . LEU A 1 88 ? 2.813 -8.098 17.897 1.00 84.50 88 LEU A N 1
ATOM 706 C CA . LEU A 1 88 ? 4.281 -8.080 17.897 1.00 84.50 88 LEU A CA 1
ATOM 707 C C . LEU A 1 88 ? 4.878 -6.746 18.369 1.00 84.50 88 LEU A C 1
ATOM 709 O O . LEU A 1 88 ? 5.990 -6.722 18.900 1.00 84.50 88 LEU A O 1
ATOM 713 N N . PHE A 1 89 ? 4.179 -5.631 18.154 1.00 81.69 89 PHE A N 1
ATOM 714 C CA . PHE A 1 89 ? 4.629 -4.315 18.604 1.00 81.69 89 PHE A CA 1
ATOM 715 C C . PHE A 1 89 ? 4.287 -4.084 20.074 1.00 81.69 89 PHE A C 1
ATOM 717 O O . PHE A 1 89 ? 5.103 -3.514 20.794 1.00 81.69 89 PHE A O 1
ATOM 724 N N . ILE A 1 90 ? 3.129 -4.572 20.527 1.00 81.06 90 ILE A N 1
ATOM 725 C CA . ILE A 1 90 ? 2.709 -4.496 21.931 1.00 81.06 90 ILE A CA 1
ATOM 726 C C . ILE A 1 90 ? 3.660 -5.315 22.806 1.00 81.06 90 ILE A C 1
ATOM 728 O O . ILE A 1 90 ? 4.188 -4.795 23.784 1.00 81.06 90 ILE A O 1
ATOM 732 N N . GLN A 1 91 ? 3.949 -6.559 22.415 1.00 77.12 91 GLN A N 1
ATOM 733 C CA . GLN A 1 91 ? 4.830 -7.446 23.175 1.00 77.12 91 GLN A CA 1
ATOM 734 C C . GLN A 1 91 ? 6.233 -6.845 23.344 1.00 77.12 91 GLN A C 1
ATOM 736 O O . GLN A 1 91 ? 6.762 -6.785 24.448 1.00 77.12 91 GLN A O 1
ATOM 741 N N . ARG A 1 92 ? 6.801 -6.285 22.268 1.00 70.31 92 ARG A N 1
ATOM 742 C CA . ARG A 1 92 ? 8.113 -5.620 22.324 1.00 70.31 92 ARG A CA 1
ATOM 743 C C . ARG A 1 92 ? 8.145 -4.396 23.235 1.00 70.31 92 ARG A C 1
ATOM 745 O O . ARG A 1 92 ? 9.204 -4.108 23.780 1.00 70.31 92 ARG A O 1
ATOM 752 N N . GLN A 1 93 ? 7.037 -3.667 23.380 1.00 70.69 93 GLN A N 1
ATOM 753 C CA . GLN A 1 93 ? 6.962 -2.547 24.323 1.00 70.69 93 GLN A CA 1
ATOM 754 C C . GLN A 1 93 ? 6.844 -3.000 25.779 1.00 70.69 93 GLN A C 1
ATOM 756 O O . GLN A 1 93 ? 7.258 -2.257 26.657 1.00 70.69 93 GLN A O 1
ATOM 761 N N . ILE A 1 94 ? 6.276 -4.180 26.034 1.00 69.25 94 ILE A N 1
ATOM 762 C CA . ILE A 1 94 ? 6.189 -4.766 27.380 1.00 69.25 94 ILE A CA 1
ATOM 763 C C . ILE A 1 94 ? 7.556 -5.311 27.819 1.00 69.25 94 ILE A C 1
ATOM 765 O O . ILE A 1 94 ? 7.901 -5.222 28.994 1.00 69.25 94 ILE A O 1
ATOM 769 N N . ASP A 1 95 ? 8.332 -5.842 26.871 1.00 64.88 95 ASP A N 1
ATOM 770 C CA . ASP A 1 95 ? 9.647 -6.444 27.117 1.00 64.88 95 ASP A CA 1
ATOM 771 C C . ASP A 1 95 ? 10.818 -5.425 27.108 1.00 64.88 95 ASP A C 1
ATOM 773 O O . ASP A 1 95 ? 11.965 -5.823 27.328 1.00 64.88 95 ASP A O 1
ATOM 777 N N . SER A 1 96 ? 10.552 -4.137 26.826 1.00 57.25 96 SER A N 1
ATOM 778 C CA . SER A 1 96 ? 11.538 -3.030 26.802 1.00 57.25 96 SER A CA 1
ATOM 779 C C . SER A 1 96 ? 11.468 -2.166 28.057 1.00 57.25 96 SER A C 1
ATOM 781 O O . SER A 1 96 ? 12.548 -1.728 28.514 1.00 57.25 96 SER A O 1
#

Radius of gyration: 16.45 Å; chains: 1; bounding box: 32×28×50 Å

Secondary structure (DSSP, 8-state):
-HHHHHHTTSSS-HHHHHHHHHHHTTT-TT---SSHHHHHHTT-----S--TT---HHHHHHHHT-----HHHHHT--SSPPHHHHHHHHHHHH--